Protein AF-A0AAU8GVR6-F1 (afdb_monomer_lite)

Structure (mmCIF, N/CA/C/O backbone):
data_AF-A0AAU8GVR6-F1
#
_entry.id   AF-A0AAU8GVR6-F1
#
loop_
_atom_site.group_PDB
_atom_site.id
_atom_site.type_symbol
_atom_site.label_atom_id
_atom_site.label_alt_id
_atom_site.label_comp_id
_atom_site.label_asym_id
_atom_site.label_entity_id
_atom_site.label_seq_id
_atom_site.pdbx_PDB_ins_code
_atom_site.Cartn_x
_atom_site.Cartn_y
_atom_site.Cartn_z
_atom_site.occupancy
_atom_site.B_iso_or_equiv
_atom_site.auth_seq_id
_atom_site.auth_comp_id
_atom_site.auth_asym_id
_atom_site.auth_atom_id
_atom_site.pdbx_PDB_model_num
ATOM 1 N N . MET A 1 1 ? 67.344 -58.936 -41.181 1.00 60.09 1 MET A N 1
ATOM 2 C CA . MET A 1 1 ? 65.868 -59.047 -41.080 1.00 60.09 1 MET A CA 1
ATOM 3 C C . MET A 1 1 ? 65.309 -58.447 -39.785 1.00 60.09 1 MET A C 1
ATOM 5 O O . MET A 1 1 ? 64.419 -57.622 -39.891 1.00 60.09 1 MET A O 1
ATOM 9 N N . LYS A 1 2 ? 65.872 -58.727 -38.593 1.00 65.88 2 LYS A N 1
ATOM 10 C CA . LYS A 1 2 ? 65.417 -58.147 -37.301 1.00 65.88 2 LYS A CA 1
ATOM 11 C C . LYS A 1 2 ? 65.330 -56.60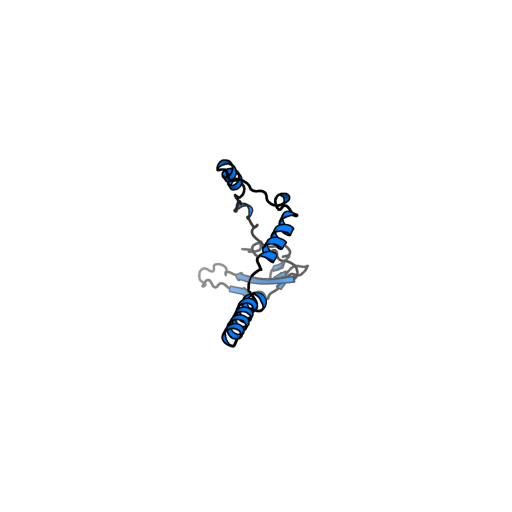7 -37.238 1.00 65.88 2 LYS A C 1
ATOM 13 O O . LYS A 1 2 ? 64.435 -56.075 -36.600 1.00 65.88 2 LYS A O 1
ATOM 18 N N . LYS A 1 3 ? 66.242 -55.883 -37.899 1.00 72.88 3 LYS A N 1
ATOM 19 C CA . LYS A 1 3 ? 66.232 -54.405 -37.915 1.00 72.88 3 LYS A CA 1
ATOM 20 C C . LYS A 1 3 ? 65.062 -53.825 -38.724 1.00 72.88 3 LYS A C 1
ATOM 22 O O . LYS A 1 3 ? 64.523 -52.794 -38.351 1.00 72.88 3 LYS A O 1
ATOM 27 N N . LEU A 1 4 ? 64.648 -54.512 -39.792 1.00 82.38 4 LEU A N 1
ATOM 28 C CA . LEU A 1 4 ? 63.538 -54.086 -40.649 1.00 82.38 4 LEU A CA 1
ATOM 29 C C . LEU A 1 4 ? 62.195 -54.240 -39.921 1.00 82.38 4 LEU A C 1
ATOM 31 O O . LEU A 1 4 ? 61.369 -53.336 -39.955 1.00 82.38 4 LEU A O 1
ATOM 35 N N . THR A 1 5 ? 62.003 -55.350 -39.203 1.00 84.69 5 THR A N 1
ATOM 36 C CA . THR A 1 5 ? 60.789 -55.577 -38.409 1.00 84.69 5 THR A CA 1
ATOM 37 C C . THR A 1 5 ? 60.632 -54.562 -37.280 1.00 84.69 5 THR A C 1
ATOM 39 O O . THR A 1 5 ? 59.525 -54.087 -37.060 1.00 84.69 5 THR A O 1
ATOM 42 N N . ILE A 1 6 ? 61.722 -54.157 -36.618 1.00 85.88 6 ILE A N 1
ATOM 43 C CA . ILE A 1 6 ? 61.677 -53.117 -35.573 1.00 85.88 6 ILE A CA 1
ATOM 44 C C . ILE A 1 6 ? 61.238 -51.761 -36.148 1.00 85.88 6 ILE A C 1
ATOM 46 O O . ILE A 1 6 ? 60.434 -51.068 -35.530 1.00 85.88 6 ILE A O 1
ATOM 50 N N . ILE A 1 7 ? 61.718 -51.395 -37.341 1.00 88.12 7 ILE A N 1
ATOM 51 C CA . ILE A 1 7 ? 61.346 -50.130 -37.995 1.00 88.12 7 ILE A CA 1
ATOM 52 C C . ILE A 1 7 ? 59.864 -50.128 -38.383 1.00 88.12 7 ILE A C 1
ATOM 54 O O . ILE A 1 7 ? 59.173 -49.147 -38.127 1.00 88.12 7 ILE A O 1
ATOM 58 N N . ILE A 1 8 ? 59.363 -51.230 -38.947 1.00 87.12 8 ILE A N 1
ATOM 59 C CA . ILE A 1 8 ? 57.953 -51.346 -39.348 1.00 87.12 8 ILE A CA 1
ATOM 60 C C . ILE A 1 8 ? 57.035 -51.273 -38.123 1.00 87.12 8 ILE A C 1
ATOM 62 O O . ILE A 1 8 ? 56.048 -50.544 -38.144 1.00 87.12 8 ILE A O 1
ATOM 66 N N . ILE A 1 9 ? 57.383 -51.970 -37.038 1.00 85.69 9 ILE A N 1
ATOM 67 C CA . ILE A 1 9 ? 56.610 -51.933 -35.790 1.00 85.69 9 ILE A CA 1
ATOM 68 C C . ILE A 1 9 ? 56.598 -50.514 -35.213 1.00 85.69 9 ILE A C 1
ATOM 70 O O . ILE A 1 9 ? 55.534 -50.008 -34.872 1.00 85.69 9 ILE A O 1
ATOM 74 N N . SER A 1 10 ? 57.750 -49.838 -35.173 1.00 82.00 10 SER A N 1
ATOM 75 C CA . SER A 1 10 ? 57.839 -48.445 -34.720 1.00 82.00 10 SER A CA 1
ATOM 76 C C . SER A 1 10 ? 56.938 -47.516 -35.544 1.00 82.00 10 SER A C 1
ATOM 78 O O . SER A 1 10 ? 56.168 -46.740 -34.984 1.00 82.00 10 SER A O 1
ATOM 80 N N . LEU A 1 11 ? 56.947 -47.654 -36.874 1.00 83.31 11 LEU A N 1
ATOM 81 C CA . LEU A 1 11 ? 56.137 -46.820 -37.763 1.00 83.31 11 LEU A CA 1
ATOM 82 C C . LEU A 1 11 ? 54.627 -46.990 -37.518 1.00 83.31 11 LEU A C 1
ATOM 84 O O . LEU A 1 11 ? 53.895 -46.005 -37.533 1.00 83.31 11 LEU A O 1
ATOM 88 N N . VAL A 1 12 ? 54.172 -48.217 -37.244 1.00 82.12 12 VAL A N 1
ATOM 89 C CA . VAL A 1 12 ? 52.761 -48.513 -36.933 1.00 82.12 12 VAL A CA 1
ATOM 90 C C . VAL A 1 12 ? 52.342 -47.916 -35.584 1.00 82.12 12 VAL A C 1
ATOM 92 O O . VAL A 1 12 ? 51.233 -47.400 -35.455 1.00 82.12 12 VAL A O 1
ATOM 95 N N . PHE A 1 13 ? 53.225 -47.932 -34.582 1.00 80.06 13 PHE A N 1
ATOM 96 C CA . PHE A 1 13 ? 52.938 -47.302 -33.291 1.00 80.06 13 PHE A CA 1
ATOM 97 C C . PHE A 1 13 ? 52.864 -45.771 -33.388 1.00 80.06 13 PHE A C 1
ATOM 99 O O . PHE A 1 13 ? 52.028 -45.166 -32.719 1.00 80.06 13 PHE A O 1
ATOM 106 N N . LEU A 1 14 ? 53.678 -45.140 -34.244 1.00 77.56 14 LEU A N 1
ATOM 107 C CA . LEU A 1 14 ? 53.652 -43.684 -34.424 1.00 77.56 14 LEU A CA 1
ATOM 108 C C . LEU A 1 14 ? 52.374 -43.183 -35.119 1.00 77.56 14 LEU A C 1
ATOM 110 O O . LEU A 1 14 ? 51.883 -42.111 -34.769 1.00 77.56 14 LEU A O 1
ATOM 114 N N . THR A 1 15 ? 51.814 -43.928 -36.078 1.00 74.31 15 THR A N 1
ATOM 115 C CA . THR A 1 15 ? 50.594 -43.501 -36.792 1.00 74.31 15 THR A CA 1
ATOM 116 C C . THR A 1 15 ? 49.317 -43.717 -35.979 1.00 74.31 15 THR A C 1
ATOM 118 O O . THR A 1 15 ? 48.362 -42.960 -36.139 1.00 74.31 15 THR A O 1
ATOM 121 N N . SER A 1 16 ? 49.306 -44.686 -35.058 1.00 65.38 16 SER A N 1
ATOM 122 C CA . SER A 1 16 ? 48.146 -44.970 -34.199 1.00 65.38 16 SER A CA 1
ATOM 123 C C . SER A 1 16 ? 47.824 -43.829 -33.221 1.00 65.38 16 SER A C 1
ATOM 125 O O . SER A 1 16 ? 46.655 -43.559 -32.937 1.00 65.38 16 SER A O 1
ATOM 127 N N . CYS A 1 17 ? 48.836 -43.079 -32.764 1.00 66.50 17 CYS A N 1
ATOM 128 C CA . CYS A 1 17 ? 48.623 -41.954 -31.849 1.00 66.50 17 CYS A CA 1
ATOM 129 C C . CYS A 1 17 ? 47.754 -40.830 -32.437 1.00 66.50 17 CYS A C 1
ATOM 131 O O . CYS A 1 17 ? 47.056 -40.159 -31.686 1.00 66.50 17 CYS A O 1
ATOM 133 N N . ALA A 1 18 ? 47.768 -40.623 -33.757 1.00 66.81 18 ALA A N 1
ATOM 134 C CA . ALA A 1 18 ? 46.988 -39.564 -34.401 1.00 66.81 18 ALA A CA 1
ATOM 135 C C . ALA A 1 18 ? 45.505 -39.929 -34.604 1.00 66.81 18 ALA A C 1
ATOM 137 O O . ALA A 1 18 ? 44.692 -39.041 -34.839 1.00 66.81 18 ALA A O 1
ATOM 138 N N . SER A 1 19 ? 45.153 -41.217 -34.545 1.00 67.75 19 SER A N 1
ATOM 139 C CA . SER A 1 19 ? 43.793 -41.696 -34.840 1.00 67.75 19 SER A CA 1
ATOM 140 C C . SER A 1 19 ? 43.079 -42.311 -33.639 1.00 67.75 19 SER A C 1
ATOM 142 O O . SER A 1 19 ? 41.854 -42.352 -33.636 1.00 67.75 19 SER A O 1
ATOM 144 N N . PHE A 1 20 ? 43.817 -42.805 -32.640 1.00 68.75 20 PHE A N 1
ATOM 145 C CA . PHE A 1 20 ? 43.239 -43.542 -31.514 1.00 68.75 20 PHE A CA 1
ATOM 146 C C . PHE A 1 20 ? 43.229 -42.757 -30.195 1.00 68.75 20 PHE A C 1
ATOM 148 O O . PHE A 1 20 ? 42.470 -43.108 -29.292 1.00 68.75 20 PHE A O 1
ATOM 155 N N . LEU A 1 21 ? 44.036 -41.693 -30.058 1.00 72.69 21 LEU A N 1
ATOM 156 C CA . LEU A 1 21 ? 43.917 -40.822 -28.889 1.00 72.69 21 LEU A CA 1
ATOM 157 C C . LEU A 1 21 ? 42.689 -39.911 -29.034 1.00 72.69 21 LEU A C 1
ATOM 159 O O . LEU A 1 21 ? 42.549 -39.246 -30.062 1.00 72.69 21 LEU A O 1
ATOM 163 N N . PRO A 1 22 ? 41.827 -39.822 -28.005 1.00 64.75 22 PRO A N 1
ATOM 164 C CA . PRO A 1 22 ? 40.755 -38.839 -27.979 1.00 64.75 22 PRO A CA 1
ATOM 165 C C . PRO A 1 22 ? 41.375 -37.437 -27.946 1.00 64.75 22 PRO A C 1
ATOM 167 O O . PRO A 1 22 ? 41.955 -37.017 -26.945 1.00 64.75 22 PRO A O 1
ATOM 170 N N . GLN A 1 23 ? 41.300 -36.728 -29.069 1.00 67.44 23 GLN A N 1
ATOM 171 C CA . GLN A 1 23 ? 41.772 -35.356 -29.186 1.00 67.44 23 GLN A CA 1
ATOM 172 C C . GLN A 1 23 ? 40.653 -34.399 -28.754 1.00 67.44 23 GLN A C 1
ATOM 174 O O . GLN A 1 23 ? 39.552 -34.438 -29.294 1.00 67.44 23 GLN A O 1
ATOM 179 N N . SER A 1 24 ? 40.938 -33.510 -27.800 1.00 66.69 24 SER A N 1
ATOM 180 C CA . SER A 1 24 ? 39.986 -32.511 -27.282 1.00 66.69 24 SER A CA 1
ATOM 181 C C . SER A 1 24 ? 39.805 -31.303 -28.213 1.00 66.69 24 SER A C 1
ATOM 183 O O . SER A 1 24 ? 39.830 -30.158 -27.765 1.00 66.69 24 SER A O 1
ATOM 185 N N . GLY A 1 25 ? 39.675 -31.528 -29.520 1.00 71.75 25 GLY A N 1
ATOM 186 C CA . GLY A 1 25 ? 39.468 -30.453 -30.486 1.00 71.75 25 GLY A CA 1
ATOM 187 C C . GLY A 1 25 ? 39.142 -30.960 -31.890 1.00 71.75 25 GLY A C 1
ATOM 188 O O . GLY A 1 25 ? 39.516 -32.086 -32.225 1.00 71.75 25 GLY A O 1
ATOM 189 N N . PRO A 1 26 ? 38.471 -30.135 -32.712 1.00 72.75 26 PRO A N 1
ATOM 190 C CA . PRO A 1 26 ? 38.029 -30.527 -34.042 1.00 72.75 26 PRO A CA 1
ATOM 191 C C . PRO A 1 26 ? 39.226 -30.834 -34.939 1.00 72.75 26 PRO A C 1
ATOM 193 O O . PRO A 1 26 ? 40.252 -30.141 -34.929 1.00 72.75 26 PRO A O 1
ATOM 196 N N . SER A 1 27 ? 39.098 -31.894 -35.727 1.00 73.94 27 SER A N 1
ATOM 197 C CA . SER A 1 27 ? 40.124 -32.251 -36.700 1.00 73.94 27 SER A CA 1
ATOM 198 C C . SER A 1 27 ? 40.117 -31.244 -37.860 1.00 73.94 27 SER A C 1
ATOM 200 O O . SER A 1 27 ? 39.083 -30.674 -38.198 1.00 73.94 27 SER A O 1
ATOM 202 N N . LYS A 1 28 ? 41.268 -31.013 -38.512 1.00 73.38 28 LYS A N 1
ATOM 203 C CA . LYS A 1 28 ? 41.345 -30.138 -39.702 1.00 73.38 28 LYS A CA 1
ATOM 204 C C . LYS A 1 28 ? 40.211 -30.377 -40.719 1.00 73.38 28 LYS A C 1
ATOM 206 O O . LYS A 1 28 ? 39.612 -29.386 -41.121 1.00 73.38 28 LYS A O 1
ATOM 211 N N . PRO A 1 29 ? 39.887 -31.620 -41.136 1.00 71.62 29 PRO A N 1
ATOM 212 C CA . PRO A 1 29 ? 38.804 -31.840 -42.098 1.00 71.62 29 PRO A CA 1
ATOM 213 C C . PRO A 1 29 ? 37.430 -31.430 -41.555 1.00 71.62 29 PRO A C 1
ATOM 215 O O . PRO A 1 29 ? 36.623 -30.898 -42.306 1.00 71.62 29 PRO A O 1
ATOM 218 N N . GLU A 1 30 ? 37.187 -31.606 -40.260 1.00 73.00 30 GLU A N 1
ATOM 219 C CA . GLU A 1 30 ? 35.936 -31.224 -39.603 1.00 73.00 30 GLU A CA 1
ATOM 220 C C . GLU A 1 30 ? 35.757 -29.701 -39.568 1.00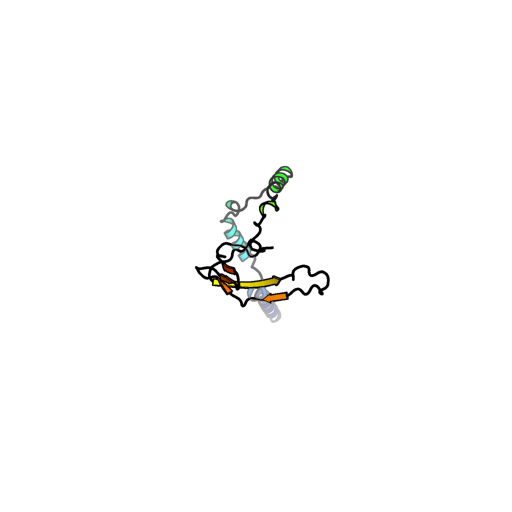 73.00 30 GLU A C 1
ATOM 222 O O . GLU A 1 30 ? 34.681 -29.207 -39.875 1.00 73.00 30 GLU A O 1
ATOM 227 N N . ILE A 1 31 ? 36.837 -28.942 -39.349 1.00 73.62 31 ILE A N 1
ATOM 228 C CA . ILE A 1 31 ? 36.821 -27.471 -39.439 1.00 73.62 31 ILE A CA 1
ATOM 229 C C . ILE A 1 31 ? 36.438 -27.005 -40.852 1.00 73.62 31 ILE A C 1
ATOM 231 O O . ILE A 1 31 ? 35.668 -26.057 -41.002 1.00 73.62 31 ILE A O 1
ATOM 235 N N . TYR A 1 32 ? 36.965 -27.655 -41.895 1.00 73.19 32 TYR A N 1
ATOM 236 C CA . TYR A 1 32 ? 36.653 -27.285 -43.279 1.00 73.19 32 TYR A CA 1
ATOM 237 C C . TYR A 1 32 ? 35.217 -27.634 -43.679 1.00 73.19 32 TYR A C 1
ATOM 239 O O . TYR A 1 32 ? 34.624 -26.892 -44.460 1.00 73.19 32 TYR A O 1
ATOM 247 N N . LEU A 1 33 ? 34.657 -28.719 -43.139 1.00 69.06 33 LEU A N 1
ATOM 248 C CA . LEU A 1 33 ? 33.257 -29.090 -43.355 1.00 69.06 33 LEU A CA 1
ATOM 249 C C . LEU A 1 33 ? 32.317 -28.091 -42.666 1.00 69.06 33 LEU A C 1
ATOM 251 O O . LEU A 1 33 ? 31.466 -27.510 -43.332 1.00 69.06 33 LEU A O 1
ATOM 255 N N . SER A 1 34 ? 32.556 -27.765 -41.392 1.00 61.47 34 SER A N 1
ATOM 256 C CA . SER A 1 34 ? 31.748 -26.772 -40.668 1.00 61.47 34 SER A CA 1
ATOM 257 C C . SER A 1 34 ? 31.839 -25.371 -41.284 1.00 61.47 34 SER A C 1
ATOM 259 O O . SER A 1 34 ? 30.858 -24.633 -41.316 1.00 61.47 34 SER A O 1
ATOM 261 N N . ALA A 1 35 ? 33.007 -24.983 -41.807 1.00 61.56 35 ALA A N 1
ATOM 262 C CA . ALA A 1 35 ? 33.181 -23.703 -42.495 1.00 61.56 35 ALA A CA 1
ATOM 263 C C . ALA A 1 35 ? 32.469 -23.646 -43.860 1.00 61.56 35 ALA A C 1
ATOM 265 O O . ALA A 1 35 ? 32.148 -22.554 -44.331 1.00 61.56 35 ALA A O 1
ATOM 266 N N . ALA A 1 36 ? 32.234 -24.794 -44.507 1.00 60.78 36 ALA A N 1
ATOM 267 C CA . ALA A 1 36 ? 31.460 -24.869 -45.742 1.00 60.78 36 ALA A CA 1
ATOM 268 C C . ALA A 1 36 ? 29.955 -24.716 -45.470 1.00 60.78 36 ALA A C 1
ATOM 270 O O . ALA A 1 36 ? 29.288 -23.996 -46.213 1.00 60.78 36 ALA A O 1
ATOM 271 N N . ASP A 1 37 ? 29.455 -25.299 -44.376 1.00 58.78 37 ASP A N 1
ATOM 272 C CA . ASP A 1 37 ? 28.047 -25.200 -43.976 1.00 58.78 37 ASP A CA 1
ATOM 273 C C . ASP A 1 37 ? 27.665 -23.763 -43.578 1.00 58.78 37 ASP A C 1
ATOM 275 O O . ASP A 1 37 ? 26.671 -23.227 -44.071 1.00 58.78 37 ASP A O 1
ATOM 279 N N . VAL A 1 38 ? 28.516 -23.071 -42.806 1.00 58.12 38 VAL A N 1
ATOM 280 C CA . VAL A 1 38 ? 28.301 -21.662 -42.399 1.00 58.12 38 VAL A CA 1
ATOM 281 C C . VAL A 1 38 ? 28.339 -20.692 -43.589 1.00 58.12 38 VAL A C 1
ATOM 283 O O . VAL A 1 38 ? 27.758 -19.614 -43.535 1.00 58.12 38 VAL A O 1
ATOM 286 N N . LYS A 1 39 ? 28.978 -21.060 -44.705 1.00 56.53 39 LYS A N 1
ATOM 287 C CA . LYS A 1 39 ? 29.039 -20.201 -45.899 1.00 56.53 39 LYS A CA 1
ATOM 288 C C . LYS A 1 39 ? 27.714 -20.129 -46.671 1.00 56.53 39 LYS A C 1
ATOM 290 O O . LYS A 1 39 ? 27.579 -19.256 -47.526 1.00 56.53 39 LYS A O 1
ATOM 295 N N . SER A 1 40 ? 26.772 -21.041 -46.406 1.00 56.31 40 SER A N 1
ATOM 296 C CA . SER A 1 40 ? 25.456 -21.074 -47.062 1.00 56.31 40 SER A CA 1
ATOM 297 C C . SER A 1 40 ? 24.391 -20.223 -46.362 1.00 56.31 40 SER A C 1
ATOM 299 O O . SER A 1 40 ? 23.494 -19.713 -47.032 1.00 56.31 40 SER A O 1
ATOM 301 N N . GLU A 1 41 ? 24.524 -19.985 -45.056 1.00 60.56 41 GLU A N 1
ATOM 302 C CA . GLU A 1 41 ? 23.692 -19.038 -44.313 1.00 60.56 41 GLU A CA 1
ATOM 303 C C . GLU A 1 41 ? 24.483 -17.748 -44.108 1.00 60.56 41 GLU A C 1
ATOM 305 O O . GLU A 1 41 ? 25.258 -17.594 -43.166 1.00 60.56 41 GLU A O 1
ATOM 310 N N . SER A 1 42 ? 24.319 -16.809 -45.040 1.00 61.38 42 SER A N 1
ATOM 311 C CA . SER A 1 42 ? 24.877 -15.470 -44.877 1.00 61.38 42 SER A CA 1
ATOM 312 C C . SER A 1 42 ? 24.358 -14.871 -43.563 1.00 61.38 42 SER A C 1
ATOM 314 O O . SER A 1 42 ? 23.150 -14.771 -43.359 1.00 61.38 42 SER A O 1
ATOM 316 N N . ILE A 1 43 ? 25.271 -14.494 -42.665 1.00 62.75 43 ILE A N 1
ATOM 317 C CA . ILE A 1 43 ? 24.987 -13.788 -41.399 1.00 62.75 43 ILE A CA 1
ATOM 318 C C . ILE A 1 43 ? 24.663 -12.303 -41.671 1.00 62.75 43 ILE A C 1
ATOM 320 O O . ILE A 1 43 ? 24.098 -11.610 -40.827 1.00 62.75 43 ILE A O 1
ATOM 324 N N . GLU A 1 44 ? 24.978 -11.817 -42.874 1.00 63.56 44 GLU A N 1
ATOM 325 C CA . GLU A 1 44 ? 24.767 -10.435 -43.313 1.00 63.56 44 GLU A CA 1
ATOM 326 C C . GLU A 1 44 ? 23.327 -9.902 -43.152 1.00 63.56 44 GLU A C 1
ATOM 328 O O . GLU A 1 44 ? 23.196 -8.764 -42.709 1.00 63.56 44 GLU A O 1
ATOM 333 N N . PRO A 1 45 ? 22.234 -10.654 -43.413 1.00 66.81 45 PRO A N 1
ATOM 334 C CA . PRO A 1 45 ? 20.872 -10.177 -43.153 1.00 66.81 45 PRO A CA 1
ATOM 335 C C . PRO A 1 45 ? 20.545 -9.925 -41.672 1.00 66.81 45 PRO A C 1
ATOM 337 O O . PRO A 1 45 ? 19.580 -9.215 -41.395 1.00 66.81 45 PRO A O 1
ATOM 340 N N . PHE A 1 46 ? 21.307 -10.485 -40.725 1.00 69.19 46 PHE A N 1
ATOM 341 C CA . PHE A 1 46 ? 21.048 -10.348 -39.284 1.00 69.19 46 PHE A CA 1
ATOM 342 C C . PHE A 1 46 ? 22.057 -9.452 -38.560 1.00 69.19 46 PHE A C 1
ATOM 344 O O . PHE A 1 46 ? 21.886 -9.178 -37.371 1.00 69.19 46 PHE A O 1
ATOM 351 N N . LEU A 1 47 ? 23.104 -8.990 -39.250 1.00 73.06 47 LEU A N 1
ATOM 352 C CA . LEU A 1 47 ? 24.182 -8.211 -38.655 1.00 73.06 47 LEU A CA 1
ATOM 353 C C . LEU A 1 47 ? 24.292 -6.838 -39.318 1.00 73.06 47 LEU A C 1
ATOM 355 O O . LEU A 1 47 ? 24.927 -6.672 -40.357 1.00 73.06 47 LEU A O 1
ATOM 359 N N . THR A 1 48 ? 23.738 -5.824 -38.659 1.00 76.62 48 THR A N 1
ATOM 360 C CA . THR A 1 48 ? 23.942 -4.428 -39.053 1.00 76.62 48 THR A CA 1
ATOM 361 C C . THR A 1 48 ? 25.171 -3.875 -38.341 1.00 76.62 48 THR A C 1
ATOM 363 O O . THR A 1 48 ? 25.136 -3.605 -37.141 1.00 76.62 48 THR A O 1
ATOM 366 N N . ILE A 1 49 ? 26.262 -3.682 -39.082 1.00 78.94 49 ILE A N 1
ATOM 367 C CA . ILE A 1 49 ? 27.444 -2.972 -38.586 1.00 78.94 49 ILE A CA 1
ATOM 368 C C . ILE A 1 49 ? 27.199 -1.475 -38.778 1.00 78.94 49 ILE A C 1
ATOM 370 O O . ILE A 1 49 ? 27.087 -0.997 -39.905 1.00 78.94 49 ILE A O 1
ATOM 374 N N . VAL A 1 50 ? 27.109 -0.734 -37.675 1.00 80.00 50 VAL A N 1
ATOM 375 C CA . VAL A 1 50 ? 26.986 0.728 -37.697 1.00 80.00 50 VAL A CA 1
ATOM 376 C C . VAL A 1 50 ? 28.334 1.333 -37.326 1.00 80.00 50 VAL A C 1
ATOM 378 O O . VAL A 1 50 ? 28.847 1.102 -36.233 1.00 80.00 50 VAL A O 1
ATOM 381 N N . GLU A 1 51 ? 28.913 2.112 -38.237 1.00 80.31 51 GLU A N 1
ATOM 382 C CA . GLU A 1 51 ? 30.109 2.904 -37.958 1.00 80.31 51 GLU A CA 1
ATOM 383 C C . GLU A 1 51 ? 29.728 4.095 -37.076 1.00 80.31 51 GLU A C 1
ATOM 385 O O . GLU A 1 51 ? 28.905 4.917 -37.470 1.00 80.31 51 GLU A O 1
ATOM 390 N N . LEU A 1 52 ? 30.301 4.180 -35.875 1.00 78.56 52 LEU A N 1
ATOM 391 C CA . LEU A 1 52 ? 29.985 5.243 -34.924 1.00 78.56 52 LEU A CA 1
ATOM 392 C C . LEU A 1 52 ? 30.703 6.542 -35.303 1.00 78.56 52 LEU A C 1
ATOM 394 O O . LEU A 1 52 ? 31.919 6.662 -35.160 1.00 78.56 52 LEU A O 1
ATOM 398 N N . ASN A 1 53 ? 29.939 7.548 -35.727 1.00 83.25 53 ASN A N 1
ATOM 399 C CA . ASN A 1 53 ? 30.422 8.918 -35.885 1.00 83.25 53 ASN A CA 1
ATOM 400 C C . ASN A 1 53 ? 30.082 9.764 -34.637 1.00 83.25 53 ASN A C 1
ATOM 402 O O . ASN A 1 53 ? 28.986 9.609 -34.094 1.00 83.25 53 ASN A O 1
ATOM 406 N N . PRO A 1 54 ? 30.928 10.725 -34.212 1.00 77.50 54 PRO A N 1
ATOM 407 C CA . PRO A 1 54 ? 30.605 11.656 -33.122 1.00 77.50 54 PRO A CA 1
ATOM 408 C C . PRO A 1 54 ? 29.278 12.423 -33.294 1.00 77.50 54 PRO A C 1
ATOM 410 O O . PRO A 1 54 ? 28.664 12.837 -32.314 1.00 77.50 54 PRO A O 1
ATOM 413 N N . LYS A 1 55 ? 28.782 12.595 -34.527 1.00 74.69 55 LYS A N 1
ATOM 414 C CA . LYS A 1 55 ? 27.435 13.148 -34.771 1.00 74.69 55 LYS A CA 1
ATOM 415 C C . LYS A 1 55 ? 26.304 12.180 -34.403 1.00 74.69 55 LYS A C 1
ATOM 417 O O . LYS A 1 55 ? 25.232 12.628 -34.017 1.00 74.69 55 LYS A O 1
ATOM 422 N N . GLN A 1 56 ? 26.524 10.875 -34.546 1.00 70.88 56 GLN A N 1
ATOM 423 C CA . GLN A 1 56 ? 25.543 9.832 -34.234 1.00 70.88 56 GLN A CA 1
ATOM 424 C C . GLN A 1 56 ? 25.549 9.473 -32.747 1.00 70.88 56 GLN A C 1
ATOM 426 O O . GLN A 1 56 ? 24.488 9.207 -32.194 1.00 70.88 56 GLN A O 1
ATOM 431 N N . SER A 1 57 ? 26.704 9.532 -32.076 1.00 68.94 57 SER A N 1
ATOM 432 C CA . SER A 1 57 ? 26.769 9.334 -30.622 1.00 68.94 57 SER A CA 1
ATOM 433 C C . SER A 1 57 ? 25.957 10.393 -29.869 1.00 68.94 57 SER A C 1
ATOM 435 O O . SER A 1 57 ? 25.211 10.052 -28.960 1.00 68.94 57 SER A O 1
ATOM 437 N N . ALA A 1 58 ? 25.997 11.652 -30.319 1.00 71.06 58 ALA A N 1
ATOM 438 C CA . ALA A 1 58 ? 25.198 12.734 -29.739 1.00 71.06 58 ALA A CA 1
ATOM 439 C C . ALA A 1 58 ? 23.675 12.505 -29.867 1.00 71.06 58 ALA A C 1
ATOM 441 O O . ALA A 1 58 ? 22.909 12.893 -28.985 1.00 71.06 58 ALA A O 1
ATOM 442 N N . LEU A 1 59 ? 23.225 11.850 -30.945 1.00 69.69 59 LEU A N 1
ATOM 443 C CA . LEU A 1 59 ? 21.810 11.504 -31.129 1.00 69.69 59 LEU A CA 1
ATOM 444 C C . LEU A 1 59 ? 21.363 10.410 -30.150 1.00 69.69 59 LEU A C 1
ATOM 446 O O . LEU A 1 59 ? 20.255 10.481 -29.630 1.00 69.69 59 LEU A O 1
ATOM 450 N N . LEU A 1 60 ? 22.236 9.446 -29.845 1.00 68.75 60 LEU A N 1
ATOM 451 C CA . LEU A 1 60 ? 21.957 8.368 -28.888 1.00 68.75 60 LEU A CA 1
ATOM 452 C C . LEU A 1 60 ? 21.962 8.847 -27.425 1.00 68.75 60 LEU A C 1
ATOM 454 O O . LEU A 1 60 ? 21.291 8.261 -26.580 1.00 68.75 60 LEU A O 1
ATOM 458 N N . GLU A 1 61 ? 22.683 9.925 -27.116 1.00 67.56 61 GLU A N 1
ATOM 459 C CA . GLU A 1 61 ? 22.749 10.508 -25.767 1.00 67.56 61 GLU A CA 1
ATOM 460 C C . GLU A 1 61 ? 21.495 11.310 -25.377 1.00 67.56 61 GLU A C 1
ATOM 462 O O . GLU A 1 61 ? 21.292 11.617 -24.201 1.00 67.56 61 GLU A O 1
ATOM 467 N N . THR A 1 62 ? 20.637 11.662 -26.339 1.00 63.44 62 THR A N 1
ATOM 468 C CA . THR A 1 62 ? 19.567 12.647 -26.112 1.00 63.44 62 THR A CA 1
ATOM 469 C C . THR A 1 62 ? 18.309 12.054 -25.451 1.00 63.44 62 THR A C 1
ATOM 471 O O . THR A 1 62 ? 17.525 12.801 -24.867 1.00 63.44 62 THR A O 1
ATOM 474 N N . GLU A 1 63 ? 18.113 10.731 -25.456 1.00 62.09 63 GLU A N 1
ATOM 475 C CA . GLU A 1 63 ? 16.791 10.145 -25.158 1.00 62.09 63 GLU A CA 1
ATOM 476 C C . GLU A 1 63 ? 16.548 9.618 -23.734 1.00 62.09 63 GLU A C 1
ATOM 478 O O . GLU A 1 63 ? 15.428 9.223 -23.435 1.00 62.09 63 GLU A O 1
ATOM 483 N N . ASN A 1 64 ? 17.507 9.661 -22.803 1.00 62.03 64 ASN A N 1
ATOM 484 C CA . ASN A 1 64 ? 17.295 9.082 -21.462 1.00 62.03 64 ASN A CA 1
ATOM 485 C C . ASN A 1 64 ? 17.476 10.072 -20.308 1.00 62.03 64 ASN A C 1
ATOM 487 O O . ASN A 1 64 ? 18.153 9.793 -19.319 1.00 62.03 64 ASN A O 1
ATOM 491 N N . LYS A 1 65 ? 16.807 11.227 -20.382 1.00 66.81 65 LYS A N 1
ATOM 492 C CA . LYS A 1 65 ? 16.517 12.009 -19.171 1.00 66.81 65 LYS A CA 1
ATOM 493 C C . LYS A 1 65 ? 15.209 11.513 -18.568 1.00 66.81 65 LYS A C 1
ATOM 495 O O . LYS A 1 65 ? 14.154 12.102 -18.776 1.00 66.81 65 LYS A O 1
ATOM 500 N N . ILE A 1 66 ? 15.288 10.407 -17.832 1.00 69.06 66 ILE A N 1
ATOM 501 C CA . ILE A 1 66 ? 14.193 9.968 -16.965 1.00 69.06 66 ILE A CA 1
ATOM 502 C C . ILE A 1 66 ? 14.025 11.047 -15.891 1.00 69.06 66 ILE A C 1
ATOM 504 O O . ILE A 1 66 ? 14.888 11.221 -15.029 1.00 69.06 66 ILE A O 1
ATOM 508 N N . ASN A 1 67 ? 12.936 11.807 -15.965 1.00 73.25 67 ASN A N 1
ATOM 509 C CA . ASN A 1 67 ? 12.630 12.832 -14.981 1.00 73.25 67 ASN A CA 1
ATOM 510 C C . ASN A 1 67 ? 12.091 12.154 -13.718 1.00 73.25 67 ASN A C 1
ATOM 512 O O . ASN A 1 67 ? 10.965 11.668 -13.678 1.00 73.25 67 ASN A O 1
ATOM 516 N N . LEU A 1 68 ? 12.896 12.137 -12.654 1.00 71.88 68 LEU A N 1
ATOM 517 C CA . LEU A 1 68 ? 12.503 11.566 -11.359 1.00 71.88 68 LEU A CA 1
ATOM 518 C C . LEU A 1 68 ? 11.290 12.276 -10.724 1.00 71.88 68 LEU A C 1
ATOM 520 O O . LEU A 1 68 ? 10.673 11.736 -9.811 1.00 71.88 68 LEU A O 1
ATOM 524 N N . SER A 1 69 ? 10.923 13.464 -11.213 1.00 73.38 69 SER A N 1
ATOM 525 C CA . SER A 1 69 ? 9.697 14.179 -10.837 1.00 73.38 69 SER A CA 1
ATOM 526 C C . SER A 1 69 ? 8.414 13.444 -11.235 1.00 73.38 69 SER A C 1
ATOM 528 O O . SER A 1 69 ? 7.387 13.624 -10.579 1.00 73.38 69 SER A O 1
ATOM 530 N N . ASP A 1 70 ? 8.480 12.585 -12.253 1.00 73.00 70 ASP A N 1
ATOM 531 C CA . ASP A 1 70 ? 7.336 11.796 -12.722 1.00 73.00 70 ASP A CA 1
ATOM 532 C C . ASP A 1 70 ? 7.051 10.609 -11.780 1.00 73.00 70 ASP A C 1
ATOM 534 O O . ASP A 1 70 ? 5.970 10.026 -11.807 1.00 73.00 70 ASP A O 1
ATOM 538 N N . PHE A 1 71 ? 7.980 10.306 -10.862 1.00 73.94 71 PHE A N 1
ATOM 539 C CA . PHE A 1 71 ? 7.803 9.349 -9.763 1.00 73.94 71 PHE A CA 1
ATOM 540 C C . PHE A 1 71 ? 7.205 10.001 -8.509 1.00 73.94 71 PHE A C 1
ATOM 542 O O . PHE A 1 71 ? 7.527 9.635 -7.376 1.00 73.94 71 PHE A O 1
ATOM 549 N N . THR A 1 72 ? 6.321 10.982 -8.679 1.00 75.88 72 THR A N 1
ATOM 550 C CA . THR A 1 72 ? 5.547 11.515 -7.559 1.00 75.88 72 THR A CA 1
ATOM 551 C C . THR A 1 72 ? 4.442 10.527 -7.195 1.00 75.88 72 THR A C 1
ATOM 553 O O . THR A 1 72 ? 3.356 10.522 -7.766 1.00 75.88 72 THR A O 1
ATOM 556 N N . ALA A 1 73 ? 4.717 9.666 -6.214 1.00 74.69 73 ALA A N 1
ATOM 557 C CA . ALA A 1 73 ? 3.669 8.880 -5.581 1.00 74.69 73 ALA A CA 1
ATOM 558 C C . ALA A 1 73 ? 2.731 9.834 -4.814 1.00 74.69 73 ALA A C 1
ATOM 560 O O . ALA A 1 73 ? 3.217 10.642 -4.010 1.00 74.69 73 ALA A O 1
ATOM 561 N N . PRO A 1 74 ? 1.403 9.778 -5.029 1.00 74.81 74 PRO A N 1
ATOM 562 C CA . PRO A 1 74 ? 0.475 10.526 -4.193 1.00 74.81 74 PRO A CA 1
ATOM 563 C C . PRO A 1 74 ? 0.683 10.115 -2.731 1.00 74.81 74 PRO A C 1
ATOM 565 O O . PRO A 1 74 ? 0.934 8.944 -2.436 1.00 74.81 74 PRO A O 1
ATOM 568 N N . ARG A 1 75 ? 0.601 11.079 -1.803 1.00 75.19 75 ARG A N 1
ATOM 569 C CA . ARG A 1 75 ? 0.671 10.772 -0.368 1.00 75.19 75 ARG A CA 1
ATOM 570 C C . ARG A 1 75 ? -0.445 9.785 -0.036 1.00 75.19 75 ARG A C 1
ATOM 572 O O . ARG A 1 75 ? -1.620 10.128 -0.144 1.00 75.19 75 ARG A O 1
ATOM 579 N N . TYR A 1 76 ? -0.067 8.570 0.350 1.00 79.12 76 TYR A N 1
ATOM 580 C CA . TYR A 1 76 ? -1.013 7.552 0.776 1.00 79.12 76 TYR A CA 1
ATOM 581 C C . TYR A 1 76 ? -1.729 8.027 2.042 1.00 79.12 76 TYR A C 1
ATOM 583 O O . TYR A 1 76 ? -1.086 8.337 3.046 1.00 79.12 76 TYR A O 1
ATOM 591 N N . SER A 1 77 ? -3.054 8.105 1.978 1.00 80.62 77 SER A N 1
ATOM 592 C CA . SER A 1 77 ? -3.906 8.446 3.111 1.00 80.62 77 SER A CA 1
ATOM 593 C C . SER A 1 77 ? -4.899 7.300 3.299 1.00 80.62 77 SER A C 1
ATOM 595 O O . SER A 1 77 ? -5.843 7.195 2.515 1.00 80.62 77 SER A O 1
ATOM 597 N N . PRO A 1 78 ? -4.649 6.377 4.245 1.00 82.25 78 PRO A N 1
ATOM 598 C CA . PRO A 1 78 ? -5.542 5.252 4.468 1.00 82.25 78 PRO A CA 1
ATOM 599 C C . PRO A 1 78 ? -6.879 5.755 5.015 1.00 82.25 78 PRO A C 1
ATOM 601 O O . PRO A 1 78 ? -6.922 6.480 6.014 1.00 82.25 78 PRO A O 1
ATOM 604 N N . CYS A 1 79 ? -7.960 5.354 4.355 1.00 88.88 79 CYS A N 1
ATOM 605 C CA . CYS A 1 79 ? -9.316 5.557 4.842 1.00 88.88 79 CYS A CA 1
ATOM 606 C C . CYS A 1 79 ? -9.772 4.324 5.620 1.00 88.88 79 CYS A C 1
ATOM 608 O O . CYS A 1 79 ? -9.448 3.200 5.242 1.00 88.88 79 CYS A O 1
ATOM 610 N N . LEU A 1 80 ? -10.554 4.548 6.671 1.00 90.00 80 LEU A N 1
ATOM 611 C CA . LEU A 1 80 ? -11.176 3.494 7.459 1.00 90.00 80 LEU A CA 1
ATOM 612 C C . LEU A 1 80 ? -12.286 2.818 6.647 1.00 90.00 80 LEU A C 1
ATOM 614 O O . LEU A 1 80 ? -13.166 3.485 6.091 1.00 90.00 80 LEU A O 1
ATOM 618 N N . GLY A 1 81 ? -12.239 1.493 6.588 1.00 90.25 81 GLY A N 1
ATOM 619 C CA . GLY A 1 81 ? -13.223 0.636 5.942 1.00 90.25 81 GLY A CA 1
ATOM 620 C C . GLY A 1 81 ? -13.992 -0.229 6.938 1.00 90.25 81 GLY A C 1
ATOM 621 O O . GLY A 1 81 ? -13.634 -0.361 8.107 1.00 90.25 81 GLY A O 1
ATOM 622 N N . LYS A 1 82 ? -15.075 -0.849 6.460 1.00 91.62 82 LYS A N 1
ATOM 623 C CA . LYS A 1 82 ? -15.833 -1.840 7.236 1.00 91.62 82 LYS A CA 1
ATOM 624 C C . LYS A 1 82 ? -14.939 -3.037 7.570 1.00 91.62 82 LYS A C 1
ATOM 626 O O . LYS A 1 82 ? -14.284 -3.585 6.688 1.00 91.62 82 LYS A O 1
ATOM 631 N N . GLY A 1 83 ? -14.966 -3.468 8.828 1.00 90.50 83 GLY A N 1
ATOM 632 C CA . GLY A 1 83 ? -14.127 -4.556 9.335 1.00 90.50 83 GLY A CA 1
ATOM 633 C C . GLY A 1 83 ? -12.772 -4.115 9.893 1.00 90.50 83 GLY A C 1
ATOM 634 O O . GLY A 1 83 ? -12.108 -4.934 10.528 1.00 90.50 83 GLY A O 1
ATOM 635 N N . ASP A 1 84 ? -12.388 -2.846 9.734 1.00 90.56 84 ASP A N 1
ATOM 636 C CA . ASP A 1 84 ? -11.202 -2.308 10.400 1.00 90.56 84 ASP A CA 1
ATOM 637 C C . ASP A 1 84 ? -11.408 -2.249 11.916 1.00 90.56 84 ASP A C 1
ATOM 639 O O . ASP A 1 84 ? -12.528 -2.095 12.412 1.00 90.56 84 ASP A O 1
ATOM 643 N N . VAL A 1 85 ? -10.310 -2.358 12.662 1.00 91.62 85 VAL A N 1
ATOM 644 C CA . VAL A 1 85 ? -10.302 -2.260 14.123 1.00 91.62 85 VAL A CA 1
ATOM 645 C C . VAL A 1 85 ? -9.632 -0.955 14.519 1.00 91.62 85 VAL A C 1
ATOM 647 O O . VAL A 1 85 ? -8.484 -0.710 14.154 1.00 91.62 85 VAL A O 1
ATOM 650 N N . VAL A 1 86 ? -10.346 -0.125 15.275 1.00 89.62 86 VAL A N 1
ATOM 651 C CA . VAL A 1 86 ? -9.877 1.193 15.708 1.00 89.62 86 VAL A CA 1
ATOM 652 C C . VAL A 1 86 ? -9.698 1.204 17.222 1.00 89.62 86 VAL A C 1
ATOM 654 O O . VAL A 1 86 ? -10.583 0.790 17.973 1.00 89.62 86 VAL A O 1
ATOM 657 N N . GLU A 1 87 ? -8.546 1.698 17.666 1.00 89.25 87 GLU A N 1
ATOM 658 C CA . GLU A 1 87 ? -8.269 2.022 19.063 1.00 89.25 87 GLU A CA 1
ATOM 659 C C . GLU A 1 87 ? -8.480 3.522 19.281 1.00 89.25 87 GLU A C 1
ATOM 661 O O . GLU A 1 87 ? -8.024 4.343 18.485 1.00 89.25 87 GLU A O 1
ATOM 666 N N . ILE A 1 88 ? -9.192 3.881 20.350 1.00 85.62 88 ILE A N 1
ATOM 667 C CA . ILE A 1 88 ? -9.558 5.270 20.639 1.00 85.62 88 ILE A CA 1
ATOM 668 C C . ILE A 1 88 ? -8.963 5.645 21.987 1.00 85.62 88 ILE A C 1
ATOM 670 O O . ILE A 1 88 ? -9.242 5.007 23.005 1.00 85.62 88 ILE A O 1
ATOM 674 N N . ILE A 1 89 ? -8.163 6.707 21.986 1.00 86.12 89 ILE A N 1
ATOM 675 C CA . ILE A 1 89 ? -7.523 7.249 23.180 1.00 86.12 89 ILE A CA 1
ATOM 676 C C . ILE A 1 89 ? -8.142 8.613 23.450 1.00 86.12 89 ILE A C 1
ATOM 678 O O . ILE A 1 89 ? -8.006 9.535 22.650 1.00 86.12 89 ILE A O 1
ATOM 682 N N . ILE A 1 90 ? -8.827 8.732 24.581 1.00 81.62 90 ILE A N 1
ATOM 683 C CA . ILE A 1 90 ? -9.441 9.973 25.039 1.00 81.62 90 ILE A CA 1
ATOM 684 C C . ILE A 1 90 ? -8.512 10.579 26.089 1.00 81.62 90 ILE A C 1
ATOM 686 O O . ILE A 1 90 ? -8.228 9.955 27.112 1.00 81.62 90 ILE A O 1
ATOM 690 N N . GLN A 1 91 ? -8.015 11.786 25.828 1.00 80.19 91 GLN A N 1
ATOM 691 C CA . GLN A 1 91 ? -7.230 12.558 26.789 1.00 80.19 91 GLN A CA 1
ATOM 692 C C . GLN A 1 91 ? -8.053 13.745 27.267 1.00 80.19 91 GLN A C 1
ATOM 694 O O . GLN A 1 91 ? -8.315 14.669 26.502 1.00 80.19 91 GLN A O 1
ATOM 699 N N . GLU A 1 92 ? -8.435 13.735 28.539 1.00 74.25 92 GLU A N 1
ATOM 700 C CA . GLU A 1 92 ? -9.135 14.859 29.149 1.00 74.25 92 GLU A CA 1
ATOM 701 C C . GLU A 1 92 ? -8.136 15.715 29.935 1.00 74.25 92 GLU A C 1
ATOM 703 O O . GLU A 1 92 ? -7.350 15.226 30.753 1.00 74.25 92 GLU A O 1
ATOM 708 N N . GLN A 1 93 ? -8.155 17.026 29.685 1.00 65.50 93 GLN A N 1
ATOM 709 C CA . GLN A 1 93 ? -7.548 17.992 30.594 1.00 65.50 93 GLN A CA 1
ATOM 710 C C . GLN A 1 93 ? -8.625 18.492 31.546 1.00 65.50 93 GLN A C 1
ATOM 712 O O . GLN A 1 93 ? -9.643 19.030 31.111 1.00 65.50 93 GLN A O 1
ATOM 717 N N . TYR A 1 94 ? -8.377 18.345 32.848 1.00 63.53 94 TYR A N 1
ATOM 718 C CA . TYR A 1 94 ? -9.221 18.960 33.866 1.00 63.53 94 TYR A CA 1
ATOM 719 C C . TYR A 1 94 ? -9.361 20.468 33.578 1.00 63.53 94 TYR A C 1
ATOM 721 O O . TYR A 1 94 ? -8.367 21.104 33.197 1.00 63.53 94 TYR A O 1
ATOM 729 N N . PRO A 1 95 ? -10.556 21.067 33.759 1.00 62.88 95 PRO A N 1
ATOM 730 C CA . PRO A 1 95 ? -10.714 22.512 33.650 1.00 62.88 95 PRO A CA 1
ATOM 731 C C . PRO A 1 95 ? -9.695 23.211 34.561 1.00 62.88 95 PRO A C 1
ATOM 733 O O . PRO A 1 95 ? -9.339 22.655 35.604 1.00 62.88 95 PRO A O 1
ATOM 736 N N . PRO A 1 96 ? -9.203 24.409 34.200 1.00 56.50 96 PRO A N 1
ATOM 737 C CA . PRO A 1 96 ? -8.177 25.097 34.971 1.00 56.50 96 PRO A CA 1
ATOM 738 C C . PRO A 1 96 ? -8.728 25.490 36.346 1.00 56.50 96 PRO A C 1
ATOM 740 O O . PRO A 1 96 ? -9.301 26.561 36.534 1.00 56.50 96 PRO A O 1
ATOM 743 N N . VAL A 1 97 ? -8.559 24.611 37.329 1.00 60.25 97 VAL A N 1
ATOM 744 C CA . VAL A 1 97 ? -8.762 24.930 38.736 1.00 60.25 97 VAL A CA 1
ATOM 745 C C . VAL A 1 97 ? -7.463 25.568 39.213 1.00 60.25 97 VAL A C 1
ATOM 747 O O . VAL A 1 97 ? -6.409 24.943 39.143 1.00 60.25 97 VAL A O 1
ATOM 750 N N . LEU A 1 98 ? -7.534 26.815 39.689 1.00 57.34 98 LEU A N 1
ATOM 751 C CA . LEU A 1 98 ? -6.386 27.674 40.035 1.00 57.34 98 LEU A CA 1
ATOM 752 C C . LEU A 1 98 ? -5.371 27.071 41.032 1.00 57.34 98 LEU A C 1
ATOM 754 O O . LEU A 1 98 ? -4.311 27.660 41.221 1.00 57.34 98 LEU A O 1
ATOM 758 N N . PHE A 1 99 ? -5.658 25.921 41.655 1.00 60.28 99 PHE A N 1
ATOM 759 C CA . PHE A 1 99 ? -4.835 25.337 42.720 1.00 60.28 99 PHE A CA 1
ATOM 760 C C . PHE A 1 99 ? -4.731 23.800 42.713 1.00 60.28 99 PHE A C 1
ATOM 762 O O . PHE A 1 99 ? -4.243 23.239 43.692 1.00 60.28 99 PHE A O 1
ATOM 769 N N . LEU A 1 100 ? -5.167 23.101 41.657 1.00 57.75 100 LEU A N 1
ATOM 770 C CA . LEU A 1 100 ? -4.994 21.642 41.558 1.00 57.75 100 LEU A CA 1
ATOM 771 C C . LEU A 1 100 ? -3.855 21.301 40.591 1.00 57.75 100 LEU A C 1
ATOM 773 O O . LEU A 1 100 ? -3.738 21.911 39.527 1.00 57.75 100 LEU A O 1
ATOM 777 N N . SER A 1 101 ? -3.017 20.326 40.958 1.00 59.16 101 SER A N 1
ATOM 778 C CA . SER A 1 101 ? -2.032 19.740 40.047 1.00 59.16 101 SER A CA 1
ATOM 779 C C . SER A 1 101 ? -2.739 19.304 38.767 1.00 59.16 101 SER A C 1
ATOM 781 O O . SER A 1 101 ? -3.789 18.667 38.808 1.00 59.16 101 SER A O 1
ATOM 783 N N . LYS A 1 102 ? -2.186 19.713 37.622 1.00 59.44 102 LYS A N 1
ATOM 784 C CA . LYS A 1 102 ? -2.749 19.461 36.295 1.00 59.44 102 LYS A CA 1
ATOM 785 C C . LYS A 1 102 ? -2.605 17.974 35.962 1.00 59.44 102 LYS A C 1
ATOM 787 O O . LYS A 1 102 ? -1.667 17.574 35.282 1.00 59.44 102 LYS A O 1
ATOM 792 N N . GLU A 1 103 ? -3.491 17.153 36.504 1.00 62.00 103 GLU A N 1
ATOM 793 C CA . GLU A 1 103 ? -3.538 15.725 36.218 1.00 62.00 103 GLU A CA 1
ATOM 794 C C . GLU A 1 103 ? -4.332 15.512 34.928 1.00 62.00 103 GLU A C 1
ATOM 796 O O . GLU A 1 103 ? -5.504 15.871 34.819 1.00 62.00 103 GLU A O 1
ATOM 801 N N . THR A 1 104 ? -3.654 14.993 33.906 1.00 66.56 104 THR A N 1
ATOM 802 C CA . THR A 1 104 ? -4.273 14.554 32.654 1.00 66.56 104 THR A CA 1
ATOM 803 C C . THR A 1 104 ? -4.778 13.131 32.837 1.00 66.56 104 THR A C 1
ATOM 805 O O . THR A 1 104 ? -3.971 12.223 33.048 1.00 66.56 104 THR A O 1
ATOM 808 N N . SER A 1 105 ? -6.087 12.914 32.730 1.00 72.75 105 SER A N 1
ATOM 809 C CA . SER A 1 105 ? -6.655 11.569 32.659 1.00 72.75 105 SER A CA 1
ATOM 810 C C . SER A 1 105 ? -6.588 11.074 31.213 1.00 72.75 105 SER A C 1
ATOM 812 O O . SER A 1 105 ? -6.998 11.756 30.277 1.00 72.75 105 SER A O 1
ATOM 814 N N . THR A 1 106 ? -6.031 9.877 31.019 1.00 79.44 106 THR A N 1
ATOM 815 C CA . THR A 1 106 ? -6.069 9.171 29.731 1.00 79.44 106 THR A CA 1
ATOM 816 C C . THR A 1 106 ? -6.987 7.969 29.875 1.00 79.44 106 THR A C 1
ATOM 818 O O . THR A 1 106 ? -6.767 7.123 30.740 1.00 79.44 106 THR A O 1
ATOM 821 N N . TYR A 1 107 ? -8.009 7.897 29.031 1.00 81.69 107 TYR A N 1
ATOM 822 C CA . TYR A 1 107 ? -8.947 6.789 28.967 1.00 81.69 107 TYR A CA 1
ATOM 823 C C . TYR A 1 107 ? -8.822 6.094 27.612 1.00 81.69 107 TYR A C 1
ATOM 825 O O . TYR A 1 107 ? -8.952 6.726 26.565 1.00 81.69 107 TYR A O 1
ATOM 833 N N . VAL A 1 108 ? -8.558 4.789 27.631 1.00 84.94 108 VAL A N 1
ATOM 834 C CA . VAL A 1 108 ? -8.465 3.970 26.418 1.00 84.94 108 VAL A CA 1
ATOM 835 C C . VAL A 1 108 ? -9.778 3.220 26.250 1.00 84.94 108 VAL A C 1
ATOM 837 O O . VAL A 1 108 ? -10.156 2.412 27.101 1.00 84.94 108 VAL A O 1
ATOM 840 N N . VAL A 1 109 ? -10.482 3.499 25.156 1.00 85.75 109 VAL A N 1
ATOM 841 C CA . VAL A 1 109 ? -11.698 2.769 24.794 1.00 85.75 109 VAL A CA 1
ATOM 842 C C . VAL A 1 109 ? -11.281 1.401 24.246 1.00 85.75 109 VAL A C 1
ATOM 844 O O . VAL A 1 109 ? -10.364 1.339 23.422 1.00 85.75 109 VAL A O 1
ATOM 847 N N . PRO A 1 110 ? -11.946 0.300 24.643 1.00 87.62 110 PRO A N 1
ATOM 848 C CA . PRO A 1 110 ? -11.704 -1.005 24.043 1.00 87.62 110 PRO A CA 1
ATOM 849 C C . PRO A 1 110 ? -11.837 -0.948 22.523 1.00 87.62 110 PRO A C 1
ATOM 851 O O . PRO A 1 110 ? -12.749 -0.292 22.013 1.00 87.62 110 PRO A O 1
ATOM 854 N N . ALA A 1 111 ? -10.961 -1.668 21.824 1.00 88.50 111 ALA A N 1
ATOM 855 C CA . ALA A 1 111 ? -10.919 -1.700 20.369 1.00 88.50 111 ALA A CA 1
ATOM 856 C C . ALA A 1 111 ? -12.315 -1.934 19.762 1.00 88.50 111 ALA A C 1
ATOM 858 O O . ALA A 1 111 ? -13.012 -2.885 20.125 1.00 88.50 111 ALA A O 1
ATOM 859 N N . GLN A 1 112 ? -12.722 -1.047 18.854 1.00 88.62 112 GLN A N 1
ATOM 860 C CA . GLN A 1 112 ? -14.020 -1.093 18.184 1.00 88.62 112 GLN A CA 1
ATOM 861 C C . GLN A 1 112 ? -13.840 -1.544 16.737 1.00 88.62 112 GLN A C 1
ATOM 863 O O . GLN A 1 112 ? -12.941 -1.073 16.042 1.00 88.62 112 GLN A O 1
ATOM 868 N N . VAL A 1 113 ? -14.713 -2.435 16.271 1.00 91.12 113 VAL A N 1
ATOM 869 C CA . VAL A 1 113 ? -14.766 -2.839 14.860 1.00 91.12 113 VAL A CA 1
ATOM 870 C C . VAL A 1 113 ? -15.661 -1.862 14.102 1.00 91.12 113 VAL A C 1
ATOM 872 O O . VAL A 1 113 ? -16.757 -1.544 14.565 1.00 91.12 113 VAL A O 1
ATOM 875 N N . VAL A 1 114 ? -15.226 -1.407 12.929 1.00 92.12 114 VAL A N 1
ATOM 876 C CA . VAL A 1 114 ? -16.032 -0.554 12.050 1.00 92.12 114 VAL A CA 1
ATOM 877 C C . VAL A 1 114 ? -17.154 -1.383 11.429 1.00 92.12 114 VAL A C 1
ATOM 879 O O . VAL A 1 114 ? -16.913 -2.272 10.609 1.00 92.12 114 VAL A O 1
ATOM 882 N N . THR A 1 115 ? -18.392 -1.083 11.819 1.00 90.31 115 THR A N 1
ATOM 883 C CA . THR A 1 115 ? -19.604 -1.717 11.278 1.00 90.31 115 THR A CA 1
ATOM 884 C C . THR A 1 115 ? -20.275 -0.831 10.226 1.00 90.31 115 THR A C 1
ATOM 886 O O . THR A 1 115 ? -19.834 0.289 9.975 1.00 90.31 115 THR A O 1
ATOM 889 N N . GLU A 1 116 ? -21.366 -1.303 9.612 1.00 87.88 116 GLU A N 1
ATOM 890 C CA . GLU A 1 116 ? -22.157 -0.487 8.672 1.00 87.88 116 GLU A CA 1
ATOM 891 C C . GLU A 1 116 ? -22.754 0.765 9.320 1.00 87.88 116 GLU A C 1
ATOM 893 O O . GLU A 1 116 ? -22.940 1.779 8.655 1.00 87.88 116 GLU A O 1
ATOM 898 N N . GLU A 1 117 ? -23.021 0.694 10.623 1.00 86.50 117 GLU A N 1
ATOM 899 C CA . GLU A 1 117 ? -23.563 1.789 11.427 1.00 86.50 117 GLU A CA 1
ATOM 900 C C . GLU A 1 117 ? -22.460 2.674 12.041 1.00 86.50 117 GLU A C 1
ATOM 902 O O . GLU A 1 117 ? -22.762 3.599 12.797 1.00 86.50 117 GLU A O 1
ATOM 907 N N . GLY A 1 118 ? -21.186 2.373 11.755 1.00 87.88 118 GLY A N 1
ATOM 908 C CA . GLY A 1 118 ? -20.019 3.056 12.307 1.00 87.88 118 GLY A CA 1
ATOM 909 C C . GLY A 1 118 ? -19.433 2.385 13.554 1.00 87.88 118 GLY A C 1
ATOM 910 O O . GLY A 1 118 ? -19.511 1.163 13.721 1.00 87.88 118 GLY A O 1
ATOM 911 N N . ILE A 1 119 ? -18.804 3.194 14.410 1.00 89.94 119 ILE A N 1
ATOM 912 C CA . ILE A 1 119 ? -18.232 2.791 15.706 1.00 89.94 119 ILE A CA 1
ATOM 913 C C . ILE A 1 119 ? -19.034 3.405 16.854 1.00 89.94 119 ILE A C 1
ATOM 915 O O . ILE A 1 119 ? -19.632 4.469 16.699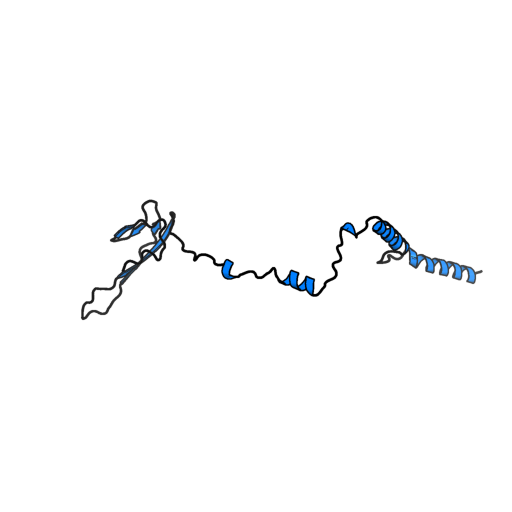 1.00 89.94 119 ILE A O 1
ATOM 919 N N . ASN A 1 120 ? -19.039 2.755 18.017 1.00 89.25 120 ASN A N 1
ATOM 920 C CA . ASN A 1 120 ? -19.690 3.283 19.212 1.00 89.25 120 ASN A CA 1
ATOM 921 C C . ASN A 1 120 ? -18.641 3.797 20.199 1.00 89.25 120 ASN A C 1
ATOM 923 O O . ASN A 1 120 ? -17.827 3.024 20.702 1.00 8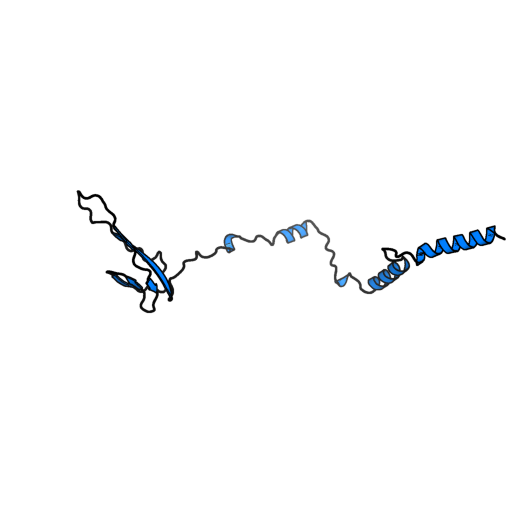9.25 120 ASN A O 1
ATOM 927 N N . VAL A 1 121 ? -18.675 5.096 20.482 1.00 86.62 121 VAL A N 1
ATOM 928 C CA . VAL A 1 121 ? -17.741 5.748 21.402 1.00 86.62 121 VAL A CA 1
ATOM 929 C C . VAL A 1 121 ? -18.487 6.129 22.680 1.00 86.62 121 VAL A C 1
ATOM 931 O O . VAL A 1 121 ? -19.551 6.752 22.598 1.00 86.62 121 VAL A O 1
ATOM 934 N N . PRO A 1 122 ? -17.972 5.782 23.875 1.00 81.50 122 PRO A N 1
ATOM 935 C CA . PRO A 1 122 ? -18.577 6.203 25.134 1.00 81.50 122 PRO A CA 1
ATOM 936 C C . PRO A 1 122 ? -18.804 7.719 25.170 1.00 81.50 122 PRO A C 1
ATOM 938 O O . PRO A 1 122 ? -17.964 8.481 24.701 1.00 81.50 122 PRO A O 1
ATOM 941 N N . TYR A 1 123 ? -19.941 8.153 25.718 1.00 79.81 123 TYR A N 1
ATOM 942 C CA . TYR A 1 123 ? -20.357 9.562 25.853 1.00 79.81 123 TYR A CA 1
ATOM 943 C C . TYR A 1 123 ? -20.673 10.319 24.547 1.00 79.81 123 TYR A C 1
ATOM 945 O O . TYR A 1 123 ? -21.463 11.258 24.591 1.00 79.81 123 TYR A O 1
ATOM 953 N N . VAL A 1 124 ? -20.145 9.889 23.396 1.00 82.81 124 VAL A N 1
ATOM 954 C CA . VAL A 1 124 ? -20.426 10.488 22.074 1.00 82.81 124 VAL A CA 1
ATOM 955 C C . VAL A 1 124 ? -21.525 9.726 21.321 1.00 82.81 124 VAL A C 1
ATOM 957 O O . VAL A 1 124 ? -22.330 10.326 20.612 1.00 82.81 124 VAL A O 1
ATOM 960 N N . GLY A 1 125 ? -21.606 8.406 21.509 1.00 84.56 125 GLY A N 1
ATOM 961 C CA . GLY A 1 125 ? -22.548 7.531 20.814 1.00 84.56 125 GLY A CA 1
ATOM 962 C C . GLY A 1 125 ? -21.997 7.003 19.488 1.00 84.56 125 GLY A C 1
ATOM 963 O O . GLY A 1 125 ? -20.796 6.763 19.349 1.00 84.56 125 GLY A O 1
ATOM 964 N N . LYS A 1 126 ? -22.885 6.770 18.514 1.00 88.38 126 LYS A N 1
ATOM 965 C CA . LYS A 1 126 ? -22.515 6.205 17.208 1.00 88.38 126 LYS A CA 1
ATOM 966 C C . LYS A 1 126 ? -21.863 7.260 16.313 1.00 88.38 126 LYS A C 1
ATOM 968 O O . LYS A 1 126 ? -22.437 8.327 16.106 1.00 88.38 126 LYS A O 1
ATOM 973 N N . ILE A 1 127 ? -20.707 6.929 15.740 1.00 87.31 127 ILE A N 1
ATOM 974 C CA . ILE A 1 127 ? -19.940 7.795 14.839 1.00 87.31 127 ILE A CA 1
ATOM 975 C C . ILE A 1 127 ? -19.696 7.066 13.516 1.00 87.31 127 ILE A C 1
ATOM 977 O O . ILE A 1 127 ? -19.122 5.976 13.491 1.00 87.31 127 ILE A O 1
ATOM 981 N N . GLN A 1 128 ? -20.088 7.693 12.403 1.00 89.12 128 GLN A N 1
ATOM 982 C CA . GLN A 1 128 ? -19.788 7.186 11.064 1.00 89.12 128 GLN A CA 1
ATOM 983 C C . GLN A 1 128 ? -18.324 7.469 10.715 1.00 89.12 128 GLN A C 1
ATOM 985 O O . GLN A 1 128 ? -17.934 8.633 10.588 1.00 89.12 128 GLN A O 1
ATOM 990 N N . VAL A 1 129 ? -17.534 6.411 10.525 1.00 87.75 129 VAL A N 1
ATOM 991 C CA . VAL A 1 129 ? -16.089 6.499 10.234 1.00 87.75 129 VAL A CA 1
ATOM 992 C C . VAL A 1 129 ? -15.691 5.950 8.863 1.00 87.75 129 VAL A C 1
ATOM 994 O O . VAL A 1 129 ? -14.556 6.141 8.441 1.00 87.75 129 VAL A O 1
ATOM 997 N N . GLU A 1 130 ? -16.618 5.321 8.136 1.00 86.12 130 GLU A N 1
ATOM 998 C CA . GLU A 1 130 ? -16.360 4.790 6.793 1.00 86.12 130 GLU A CA 1
ATOM 999 C C . GLU A 1 130 ? -15.886 5.896 5.835 1.00 86.12 130 GLU A C 1
ATOM 1001 O O . GLU A 1 130 ? -16.511 6.952 5.719 1.00 86.12 130 GLU A O 1
ATOM 1006 N N . GLY A 1 131 ? -14.758 5.660 5.162 1.00 83.19 131 GLY A N 1
ATOM 1007 C CA . GLY A 1 131 ? -14.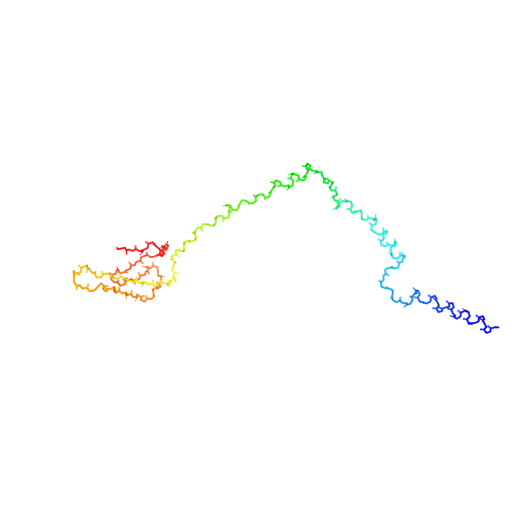150 6.597 4.218 1.00 83.19 131 GLY A CA 1
ATOM 1008 C C . GLY A 1 131 ? -13.375 7.753 4.860 1.00 83.19 131 GLY A C 1
ATOM 1009 O O . GLY A 1 131 ? -12.769 8.539 4.131 1.00 83.19 131 GLY A O 1
ATOM 1010 N N . LYS A 1 132 ? -13.353 7.862 6.197 1.00 85.69 132 LYS A N 1
ATOM 1011 C CA . LYS A 1 132 ? -12.598 8.896 6.919 1.00 85.69 132 LYS A CA 1
ATOM 1012 C C . LYS A 1 132 ? -11.172 8.449 7.211 1.00 85.69 132 LYS A C 1
ATOM 1014 O O . LYS A 1 132 ? -10.889 7.262 7.340 1.00 85.69 132 LYS A O 1
ATOM 1019 N N . THR A 1 133 ? -10.269 9.414 7.344 1.00 84.94 133 THR A N 1
ATOM 1020 C CA . THR A 1 133 ? -8.878 9.163 7.746 1.00 84.94 133 THR A CA 1
ATOM 1021 C C . THR A 1 133 ? -8.733 9.326 9.257 1.00 84.94 133 THR A C 1
ATOM 1023 O O . THR A 1 133 ? -9.446 10.119 9.873 1.00 84.94 133 THR A O 1
ATOM 1026 N N . THR A 1 134 ? -7.783 8.620 9.869 1.00 79.06 134 THR A N 1
ATOM 1027 C CA . THR A 1 134 ? -7.539 8.697 11.324 1.00 79.06 134 THR A CA 1
ATOM 1028 C C . THR A 1 134 ? -7.130 10.096 11.796 1.00 79.06 134 THR A C 1
ATOM 1030 O O . THR A 1 134 ? -7.376 10.458 12.941 1.00 79.06 134 THR A O 1
ATOM 1033 N N . MET A 1 135 ? -6.548 10.912 10.913 1.00 67.31 135 MET A N 1
ATOM 1034 C CA . MET A 1 135 ? -6.147 12.292 11.214 1.00 67.31 135 MET A CA 1
ATOM 1035 C C . MET A 1 135 ? -7.318 13.286 11.183 1.00 67.31 135 MET A C 1
ATOM 1037 O O . MET A 1 135 ? -7.185 14.397 11.688 1.00 67.31 135 MET A O 1
ATOM 1041 N N . GLN A 1 136 ? -8.451 12.927 10.572 1.00 58.81 136 GLN A N 1
ATOM 1042 C CA . GLN A 1 136 ? -9.551 13.863 10.334 1.00 58.81 136 GLN A CA 1
ATOM 1043 C C . GLN A 1 136 ? -10.448 14.080 11.563 1.00 58.81 136 GLN A C 1
ATOM 1045 O O . GLN A 1 136 ? -11.140 15.092 11.621 1.00 58.81 136 GLN A O 1
ATOM 1050 N N . GLU A 1 137 ? -10.412 13.187 12.557 1.00 55.41 137 GLU A N 1
ATOM 1051 C CA . GLU A 1 137 ? -11.257 13.268 13.762 1.00 55.41 137 GLU A CA 1
ATOM 105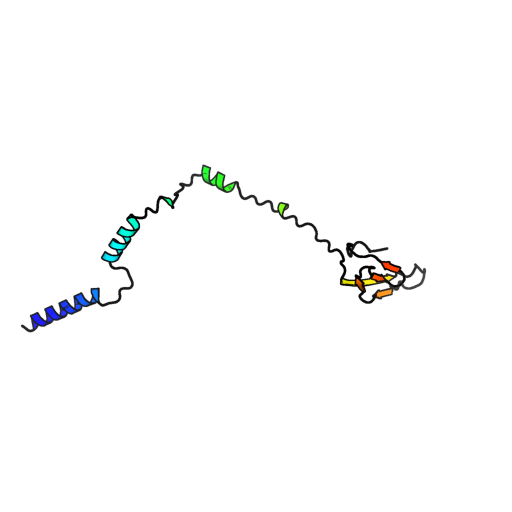2 C C . GLU A 1 137 ? -10.467 13.534 15.051 1.00 55.41 137 GLU A C 1
ATOM 1054 O O . GLU A 1 137 ? -10.780 13.006 16.114 1.00 55.41 137 GLU A O 1
ATOM 1059 N N . THR A 1 138 ? -9.444 14.390 14.990 1.00 50.75 138 THR A N 1
ATOM 1060 C CA . THR A 1 138 ? -8.933 15.026 16.215 1.00 50.75 138 THR A CA 1
ATOM 1061 C C . THR A 1 138 ? -9.852 16.199 16.568 1.00 50.75 138 THR A C 1
ATOM 1063 O O . THR A 1 138 ? -9.654 17.316 16.093 1.00 50.75 138 THR A O 1
ATOM 1066 N N . TYR A 1 139 ? -10.903 15.934 17.348 1.00 52.16 139 TYR A N 1
ATOM 1067 C CA . TYR A 1 139 ? -11.727 16.984 17.952 1.00 52.16 139 TYR A CA 1
ATOM 1068 C C . TYR A 1 139 ? -10.976 17.571 19.161 1.00 52.16 139 TYR A C 1
ATOM 1070 O O . TYR A 1 139 ? -10.602 16.827 20.065 1.00 52.16 139 TYR A O 1
ATOM 1078 N N . ASN A 1 140 ? -10.723 18.886 19.136 1.00 40.16 140 ASN A N 1
ATOM 1079 C CA . ASN A 1 140 ? -10.263 19.664 20.299 1.00 40.16 140 ASN A CA 1
ATOM 1080 C C . ASN A 1 140 ? -11.425 19.980 21.241 1.00 40.16 140 ASN A C 1
ATOM 1082 O O . ASN A 1 140 ? -12.538 20.219 20.715 1.00 40.16 140 ASN A O 1
#

Sequence (140 aa):
MKKLTIIIISLVFLTSCASFLPQSGPSKPEIYLSAADVKSESIEPFLTIVELNPKQSALLETENKINLSDFTAPRYSPCLGKGDVVEIIIQEQYPPVLFLSKETSTYVVPAQVVTEEGINVPYVGKIQVEGKTTMQETYN

Foldseek 3Di:
DVVVVVVVVVVVVVVCCVPPDPDPDDDPVRVVVVVVVVVVDPCVVVDDDDDDDPVVVVVVVPPDPPPCVVVDDPPDFDADAAFDKDKDKDWDFDDDDVDDDGDIDIDIDPIFGQHPQGTQDPPVGTDHRGRHGPVPPPDD

Radius of gyration: 44.69 Å; chains: 1; bounding box: 90×87×90 Å

pLDDT: mean 74.62, std 11.13, range [40.16, 92.12]

Organism: NCBI:txid3118333

Secondary structure (DSSP, 8-state):
-HHHHHHHHHHHHHHHHHHHS--SS--HHHHHHHHHHHTTS-SGGG-------HHHHHHHTTS----GGGG------PBP-TT-EEEEEEEEEPP--TTS--PEEEEEEEEEE-BTTBEEETTTEEE--TT-BTTTT---